Protein AF-A0A1U7Y5D1-F1 (afdb_monomer_lite)

pLDDT: mean 78.2, std 19.47, range [38.22, 96.62]

Sequence (131 aa):
MENRPLDVPASHFKALLEYWNSDPAKIKYPSALNSFQQILRQARNKQIVIFLDYDGTLSPIVDDPDRAFISNEMCSAVRNVARYFPTSIISGRRRAKVYELVGLTELDYAGSHGGVDQEIEDEGNEDLDLT

Radius of gyration: 21.07 Å; chains: 1; bounding box: 70×37×53 Å

Organism: Nicotiana sylvestris (NCBI:txid4096)

Secondary structure (DSSP, 8-state):
---------GGGHHHHHHHHHH-GGGTTS--TTTTHHHHHHHHTTS---EEEE-BTTTB---SSGGG-PPPHHHHHHHHHHHTTS-EEEEESS-HHHHHHHH--TTSEEEE--SS----------------

Foldseek 3Di:
DDDDPDDDDPVPVVVVVVVVVPDPVCVVPDDCVVCVVVVVVVCPPHADAEEFEQDVTQFDPDPDPLPRAGDPVSLVVQVVVLVPHQYEYEYCADQVSVCVRNVDPSYHYHYDDPDDDDPPDDDDPPPDDDD

Structure (mmCIF, N/CA/C/O backbone):
data_AF-A0A1U7Y5D1-F1
#
_entry.id   AF-A0A1U7Y5D1-F1
#
loop_
_atom_site.group_PDB
_atom_site.id
_atom_site.type_symbol
_atom_site.label_atom_id
_atom_site.label_alt_id
_atom_site.label_comp_id
_atom_site.label_asym_id
_atom_site.label_entity_id
_atom_site.label_seq_id
_atom_site.pdbx_PDB_ins_code
_atom_site.Cartn_x
_atom_site.Cartn_y
_atom_site.Cartn_z
_atom_site.occupancy
_atom_site.B_iso_or_equiv
_atom_site.auth_seq_id
_atom_site.auth_comp_id
_atom_site.auth_asym_id
_atom_site.auth_atom_id
_atom_site.pdbx_PDB_model_num
ATOM 1 N N . MET A 1 1 ? 19.736 18.780 -12.611 1.00 38.84 1 MET A N 1
ATOM 2 C CA . MET A 1 1 ? 20.000 17.378 -12.995 1.00 38.84 1 MET A CA 1
ATOM 3 C C . MET A 1 1 ? 20.628 16.730 -11.781 1.00 38.84 1 MET A C 1
ATOM 5 O O . MET A 1 1 ? 21.820 16.870 -11.562 1.00 38.84 1 MET A O 1
ATOM 9 N N . GLU A 1 2 ? 19.775 16.217 -10.899 1.00 45.59 2 GLU A N 1
ATOM 10 C CA . GLU A 1 2 ? 20.159 15.720 -9.577 1.00 45.59 2 GLU A CA 1
ATOM 11 C C . GLU A 1 2 ? 20.637 14.274 -9.718 1.00 45.59 2 GLU A C 1
ATOM 13 O O . GLU A 1 2 ? 19.980 13.474 -10.386 1.00 45.59 2 GLU A O 1
ATOM 18 N N . ASN A 1 3 ? 21.790 13.961 -9.128 1.00 49.56 3 ASN A N 1
ATOM 19 C CA . ASN A 1 3 ? 22.428 12.648 -9.180 1.00 49.56 3 ASN A CA 1
ATOM 20 C C . ASN A 1 3 ? 21.583 11.602 -8.436 1.00 49.56 3 ASN A C 1
ATOM 22 O O . ASN A 1 3 ? 21.844 11.279 -7.278 1.00 49.56 3 ASN A O 1
ATOM 26 N N . ARG A 1 4 ? 20.556 11.073 -9.107 1.00 55.22 4 ARG A N 1
ATOM 27 C CA . ARG A 1 4 ? 19.863 9.851 -8.703 1.00 55.22 4 ARG A CA 1
ATOM 28 C C . ARG A 1 4 ? 20.821 8.684 -8.972 1.00 55.22 4 ARG A C 1
ATOM 30 O O . ARG A 1 4 ? 21.252 8.545 -10.117 1.00 55.22 4 ARG A O 1
ATOM 37 N N . PRO A 1 5 ? 21.175 7.860 -7.975 1.00 51.47 5 PRO A N 1
ATOM 38 C CA . PRO A 1 5 ? 21.931 6.647 -8.238 1.00 51.47 5 PRO A CA 1
ATOM 39 C C . PRO A 1 5 ? 21.050 5.715 -9.078 1.00 51.47 5 PRO A C 1
ATOM 41 O O . PRO A 1 5 ? 20.084 5.135 -8.584 1.00 51.47 5 PRO A O 1
ATOM 44 N N . LEU A 1 6 ? 21.339 5.662 -10.376 1.00 55.72 6 LEU A N 1
ATOM 45 C CA . LEU A 1 6 ? 20.814 4.658 -11.292 1.00 55.72 6 LEU A CA 1
ATOM 46 C C . LEU A 1 6 ? 21.492 3.323 -10.941 1.00 55.72 6 LEU A C 1
ATOM 48 O O . LEU A 1 6 ? 22.707 3.282 -10.760 1.00 55.72 6 LEU A O 1
ATOM 52 N N . ASP A 1 7 ? 20.680 2.274 -10.814 1.00 61.25 7 ASP A N 1
ATOM 53 C CA . ASP A 1 7 ? 21.049 0.875 -10.545 1.00 61.25 7 ASP A CA 1
ATOM 54 C C . ASP A 1 7 ? 21.623 0.523 -9.162 1.00 61.25 7 ASP A C 1
ATOM 56 O O . ASP A 1 7 ? 22.780 0.129 -9.013 1.00 61.25 7 ASP A O 1
ATOM 60 N N . VAL A 1 8 ? 20.758 0.519 -8.138 1.00 54.12 8 VAL A N 1
ATOM 61 C CA . VAL A 1 8 ? 21.037 -0.189 -6.875 1.00 54.12 8 VAL A CA 1
ATOM 62 C C . VAL A 1 8 ? 20.250 -1.511 -6.837 1.00 54.12 8 VAL A C 1
ATOM 64 O O . VAL A 1 8 ? 19.018 -1.478 -6.797 1.00 54.12 8 VAL A O 1
ATOM 67 N N . PRO A 1 9 ? 20.913 -2.686 -6.824 1.00 51.44 9 PRO A N 1
ATOM 68 C CA . PRO A 1 9 ? 20.238 -3.982 -6.753 1.00 51.44 9 PRO A CA 1
ATOM 69 C C . PRO A 1 9 ? 19.400 -4.142 -5.475 1.00 51.44 9 PRO A C 1
ATOM 71 O O . PRO A 1 9 ? 19.814 -3.709 -4.397 1.00 51.44 9 PRO A O 1
ATOM 74 N N . ALA A 1 10 ? 18.272 -4.856 -5.569 1.00 53.31 10 ALA A N 1
ATOM 75 C CA . ALA A 1 10 ? 17.333 -5.101 -4.463 1.00 53.31 10 ALA A CA 1
ATOM 76 C C . ALA A 1 10 ? 17.970 -5.716 -3.192 1.00 53.31 10 ALA A C 1
ATOM 78 O O . ALA A 1 10 ? 17.434 -5.570 -2.095 1.00 53.31 10 ALA A O 1
ATOM 79 N N . SER A 1 11 ? 19.149 -6.341 -3.309 1.00 51.06 11 SER A N 1
ATOM 80 C CA . SER A 1 11 ? 19.936 -6.875 -2.187 1.00 51.06 11 SER A CA 1
ATOM 81 C C . SER A 1 11 ? 20.518 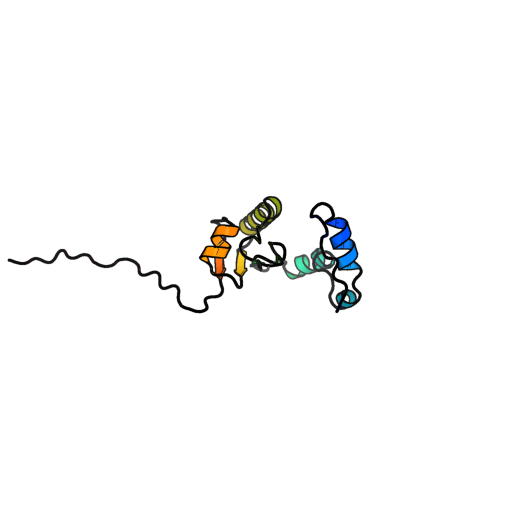-5.808 -1.245 1.00 51.06 11 SER A C 1
ATOM 83 O O . SER A 1 11 ? 21.013 -6.150 -0.174 1.00 51.06 11 SER A O 1
ATOM 85 N N . HIS A 1 12 ? 20.425 -4.521 -1.592 1.00 58.72 12 HIS A N 1
ATOM 86 C CA . HIS A 1 12 ? 20.974 -3.405 -0.815 1.00 58.72 12 HIS A CA 1
ATOM 87 C C . HIS A 1 12 ? 19.901 -2.495 -0.200 1.00 58.72 12 HIS A C 1
ATOM 89 O O . HIS A 1 12 ? 20.139 -1.305 0.003 1.00 58.72 12 HIS A O 1
ATOM 95 N N . PHE A 1 13 ? 18.735 -3.042 0.160 1.00 58.56 13 PHE A N 1
ATOM 96 C CA . PHE A 1 13 ? 17.646 -2.297 0.813 1.00 58.56 13 PHE A CA 1
ATOM 97 C C . PHE A 1 13 ? 18.122 -1.394 1.967 1.00 58.56 13 PHE A C 1
ATOM 99 O O . PHE A 1 13 ? 17.663 -0.264 2.102 1.00 58.56 13 PHE A O 1
ATOM 106 N N . LYS A 1 14 ? 19.114 -1.845 2.748 1.00 60.44 14 LYS A N 1
ATOM 107 C CA . LYS A 1 14 ? 19.728 -1.057 3.827 1.00 60.44 14 LYS A CA 1
ATOM 108 C C . LYS A 1 14 ? 20.447 0.204 3.325 1.00 60.44 14 LYS A C 1
ATOM 110 O O . LYS A 1 14 ? 20.280 1.259 3.922 1.00 60.44 14 LYS A O 1
ATOM 115 N N . ALA A 1 15 ? 21.186 0.118 2.219 1.00 62.91 15 ALA A N 1
ATOM 116 C CA . ALA A 1 15 ? 21.883 1.262 1.629 1.00 62.91 15 ALA A CA 1
ATOM 117 C C . ALA A 1 15 ? 20.901 2.255 0.991 1.00 62.91 15 ALA A C 1
ATOM 119 O O . ALA A 1 15 ? 21.077 3.464 1.115 1.00 62.91 15 ALA A O 1
ATOM 120 N N . LEU A 1 16 ? 19.826 1.750 0.374 1.00 62.34 16 LEU A N 1
ATOM 121 C CA . LEU A 1 16 ? 18.729 2.591 -0.107 1.00 62.34 16 LEU A CA 1
ATOM 122 C C . LEU A 1 16 ? 18.044 3.317 1.053 1.00 62.34 16 LEU A C 1
ATOM 124 O O . LEU A 1 16 ? 17.822 4.516 0.959 1.00 62.34 16 LEU A O 1
ATOM 128 N N . LEU A 1 17 ? 17.775 2.632 2.166 1.00 63.34 17 LEU A N 1
ATOM 129 C CA . LEU A 1 17 ? 17.241 3.241 3.387 1.00 63.34 17 LEU A CA 1
ATOM 130 C C . LEU A 1 17 ? 18.181 4.293 3.982 1.00 63.34 17 LEU A C 1
ATOM 132 O O . LEU A 1 17 ? 17.720 5.366 4.360 1.00 63.34 17 LEU A O 1
ATOM 136 N N . GLU A 1 18 ? 19.479 4.007 4.076 1.00 67.44 18 GLU A N 1
ATOM 137 C CA . GLU A 1 18 ? 20.478 4.945 4.602 1.00 67.44 18 GLU A CA 1
ATOM 138 C C . GLU A 1 18 ? 20.586 6.194 3.718 1.00 67.44 18 GLU A C 1
ATOM 140 O O . GLU A 1 18 ? 20.478 7.308 4.231 1.00 67.44 18 GLU A O 1
ATOM 145 N N . TYR A 1 19 ? 20.673 6.029 2.394 1.00 67.31 19 TYR A N 1
ATOM 146 C CA . TYR A 1 19 ? 20.642 7.137 1.436 1.00 67.31 19 TYR A CA 1
ATOM 147 C C . TYR A 1 19 ? 19.344 7.945 1.560 1.00 67.31 19 TYR A C 1
ATOM 149 O O . TYR A 1 19 ? 19.372 9.161 1.753 1.00 67.31 19 TYR A O 1
ATOM 157 N N . TRP A 1 20 ? 18.198 7.263 1.552 1.00 62.25 20 TRP A N 1
ATOM 158 C CA . TRP A 1 20 ? 16.872 7.875 1.633 1.00 62.25 20 TRP A CA 1
ATOM 159 C C . TRP A 1 20 ? 16.628 8.589 2.974 1.00 62.25 20 TRP A C 1
ATOM 161 O O . TRP A 1 20 ? 15.802 9.499 3.033 1.00 62.25 20 TRP A O 1
ATOM 171 N N . ASN A 1 21 ? 17.328 8.213 4.049 1.00 64.88 21 ASN A N 1
ATOM 172 C CA . ASN A 1 21 ? 17.275 8.881 5.356 1.00 64.88 21 ASN A CA 1
ATOM 173 C C . ASN A 1 21 ? 18.320 9.997 5.518 1.00 64.88 21 ASN A C 1
ATOM 175 O O . ASN A 1 21 ? 18.191 10.807 6.433 1.00 64.88 21 ASN A O 1
ATOM 179 N N . SER A 1 22 ? 19.335 10.048 4.653 1.00 67.81 22 SER A N 1
ATOM 180 C CA . SER A 1 22 ? 20.380 11.080 4.671 1.00 67.81 22 SER A CA 1
ATOM 181 C C . SER A 1 22 ? 19.987 12.372 3.938 1.00 67.81 22 SER A C 1
ATOM 183 O O . SER A 1 22 ? 20.676 13.381 4.070 1.00 67.81 22 SER A O 1
ATOM 185 N N . ASP A 1 23 ? 18.874 12.357 3.195 1.00 68.00 23 ASP A N 1
ATOM 186 C CA . ASP A 1 23 ? 18.370 13.504 2.436 1.00 68.00 23 ASP A CA 1
ATOM 187 C C . ASP A 1 23 ? 17.876 14.644 3.364 1.00 68.00 23 ASP A C 1
ATOM 189 O O . ASP A 1 23 ? 16.891 14.473 4.096 1.00 68.00 23 ASP A O 1
ATOM 193 N N . PRO A 1 24 ? 18.498 15.839 3.328 1.00 61.53 24 PRO A N 1
ATOM 194 C CA . PRO A 1 24 ? 18.086 16.979 4.142 1.00 61.53 24 PRO A CA 1
ATOM 195 C C . PRO A 1 24 ? 16.673 17.489 3.815 1.00 61.53 24 PRO A C 1
ATOM 197 O O . PRO A 1 24 ? 16.021 18.054 4.697 1.00 61.53 24 PRO A O 1
ATOM 200 N N . ALA A 1 25 ? 16.138 17.243 2.612 1.00 59.16 25 ALA A N 1
ATOM 201 C CA . ALA A 1 25 ? 14.753 17.579 2.263 1.00 59.16 25 ALA A CA 1
ATOM 202 C C . ALA A 1 25 ? 13.729 16.801 3.108 1.00 59.16 25 ALA A C 1
ATOM 204 O O . ALA A 1 25 ? 12.588 17.241 3.269 1.00 59.16 25 ALA A O 1
ATOM 205 N N . LYS A 1 26 ? 14.135 15.683 3.717 1.00 55.59 26 LYS A N 1
ATOM 206 C CA . LYS A 1 26 ? 13.300 14.895 4.624 1.00 55.59 26 LYS A CA 1
ATOM 207 C C . LYS A 1 26 ? 13.395 15.238 6.088 1.00 55.59 26 LYS A C 1
ATOM 209 O O . LYS A 1 26 ? 12.503 14.862 6.840 1.00 55.59 26 LYS A O 1
ATOM 214 N N . ILE A 1 27 ? 14.385 16.022 6.495 1.00 54.75 27 ILE A N 1
ATOM 215 C CA . ILE A 1 27 ? 14.337 16.670 7.810 1.00 54.75 27 ILE A CA 1
ATOM 216 C C . ILE A 1 27 ? 13.034 17.497 7.929 1.00 54.75 27 ILE A C 1
ATOM 218 O O . ILE A 1 27 ? 12.510 17.682 9.024 1.00 54.75 27 ILE A O 1
ATOM 222 N N . LYS A 1 28 ? 12.444 17.904 6.792 1.00 65.06 28 LYS A N 1
ATOM 223 C CA . LYS A 1 28 ? 11.146 18.584 6.697 1.00 65.06 28 LYS A CA 1
ATOM 224 C C . LYS A 1 28 ? 9.924 17.716 7.051 1.00 65.06 28 LYS A C 1
ATOM 226 O O . LYS A 1 28 ? 8.924 18.283 7.486 1.00 65.06 28 LYS A O 1
ATOM 231 N N . TYR A 1 29 ? 9.968 16.388 6.884 1.00 75.12 29 TYR A N 1
ATOM 232 C CA . TYR A 1 29 ? 8.826 15.499 7.151 1.00 75.12 29 TYR A CA 1
ATOM 233 C C . TYR A 1 29 ? 9.250 14.282 7.986 1.00 75.12 29 TYR A C 1
ATOM 235 O O . TYR A 1 29 ? 10.061 13.477 7.527 1.00 75.12 29 TYR A O 1
ATOM 243 N N . PRO A 1 30 ? 8.707 14.105 9.205 1.00 84.12 30 PRO A N 1
ATOM 244 C CA . PRO A 1 30 ? 9.109 13.007 10.074 1.00 84.12 30 PRO A CA 1
ATOM 245 C C . PRO A 1 30 ? 8.783 11.646 9.444 1.00 84.12 30 PRO A C 1
ATOM 247 O O . PRO A 1 30 ? 7.724 11.453 8.848 1.00 84.12 30 PRO A O 1
ATOM 250 N N . SER A 1 31 ? 9.692 10.682 9.605 1.00 88.00 31 SER A N 1
ATOM 251 C CA . SER A 1 31 ? 9.487 9.303 9.147 1.00 88.00 31 SER A CA 1
ATOM 252 C C . SER A 1 31 ? 8.290 8.661 9.853 1.00 88.00 31 SER A C 1
ATOM 254 O O . SER A 1 31 ? 8.258 8.588 11.083 1.00 88.00 31 SER A O 1
ATOM 256 N N . ALA A 1 32 ? 7.343 8.122 9.080 1.00 90.12 32 ALA A N 1
ATOM 257 C CA . ALA A 1 32 ? 6.179 7.414 9.614 1.00 90.12 32 ALA A CA 1
ATOM 258 C C . ALA A 1 32 ? 6.571 6.203 10.477 1.00 90.12 32 ALA A C 1
ATOM 260 O O . ALA A 1 32 ? 5.928 5.939 11.490 1.00 90.12 32 ALA A O 1
ATOM 261 N N . LEU A 1 33 ? 7.659 5.508 10.123 1.00 91.56 33 LEU A N 1
ATOM 262 C CA . LEU A 1 33 ? 8.169 4.378 10.900 1.00 91.56 33 LEU A CA 1
ATOM 263 C C . LEU A 1 33 ? 8.736 4.839 12.251 1.00 91.56 33 LEU A C 1
ATOM 265 O O . LEU A 1 33 ? 8.438 4.242 13.283 1.00 91.56 33 LEU A O 1
ATOM 269 N N . ASN A 1 34 ? 9.478 5.950 12.270 1.00 91.69 34 ASN A N 1
ATOM 270 C CA . ASN A 1 34 ? 9.991 6.529 13.518 1.00 91.69 34 ASN A CA 1
ATOM 271 C C . ASN A 1 34 ? 8.851 7.082 14.392 1.00 91.69 34 ASN A C 1
ATOM 273 O O . ASN A 1 34 ? 8.907 7.013 15.618 1.00 91.69 34 ASN A O 1
ATOM 277 N N . SER A 1 35 ? 7.787 7.589 13.767 1.00 91.94 35 SER A N 1
ATOM 278 C CA . SER A 1 35 ? 6.582 8.090 14.435 1.00 91.94 35 SER A CA 1
ATOM 279 C C . SER A 1 35 ? 5.509 7.017 14.664 1.00 91.94 35 SER A C 1
ATOM 281 O O . SER A 1 35 ? 4.410 7.349 15.114 1.00 91.94 35 SER A O 1
ATOM 283 N N . PHE A 1 36 ? 5.796 5.734 14.422 1.00 92.25 36 PHE A N 1
ATOM 284 C CA . PHE A 1 36 ? 4.782 4.673 14.413 1.00 92.25 36 PHE A CA 1
ATOM 285 C C . PHE A 1 36 ? 4.010 4.570 15.736 1.00 92.25 36 PHE A C 1
ATOM 287 O O . PHE A 1 36 ? 2.782 4.511 15.752 1.00 92.25 36 PHE A O 1
ATOM 294 N N . GLN A 1 37 ? 4.709 4.670 16.869 1.00 94.81 37 GLN A N 1
ATOM 295 C CA . GLN A 1 37 ? 4.079 4.669 18.195 1.00 94.81 37 GLN A CA 1
ATOM 296 C C . GLN A 1 37 ? 3.116 5.848 18.402 1.00 94.81 37 GLN A C 1
ATOM 298 O O . GLN A 1 37 ? 2.096 5.715 19.076 1.00 94.81 37 GLN A O 1
ATOM 303 N N . GLN A 1 38 ? 3.418 7.013 17.829 1.00 95.06 38 GLN A N 1
ATOM 304 C CA . GLN A 1 38 ? 2.526 8.167 17.888 1.00 95.06 38 GLN A CA 1
ATOM 305 C C . GLN A 1 38 ? 1.287 7.953 17.015 1.00 95.06 38 GLN A C 1
ATOM 307 O O . GLN A 1 38 ? 0.184 8.253 17.470 1.00 95.06 38 GLN A O 1
ATOM 312 N N . ILE A 1 39 ? 1.457 7.392 15.815 1.00 94.12 39 ILE A N 1
ATOM 313 C CA . ILE A 1 39 ? 0.348 7.036 14.919 1.00 94.12 39 ILE A CA 1
ATOM 314 C C . ILE A 1 39 ? -0.594 6.051 15.625 1.00 94.12 39 ILE A C 1
ATOM 316 O O . ILE A 1 39 ? -1.791 6.314 15.715 1.00 94.12 39 ILE A O 1
ATOM 320 N N . LEU A 1 40 ? -0.061 4.985 16.235 1.00 93.62 40 LEU A N 1
ATOM 321 C CA . LEU A 1 40 ? -0.857 4.009 16.992 1.00 93.62 40 LEU A CA 1
ATOM 322 C C . LEU A 1 40 ? -1.621 4.645 18.158 1.00 93.62 40 LEU A C 1
ATOM 324 O O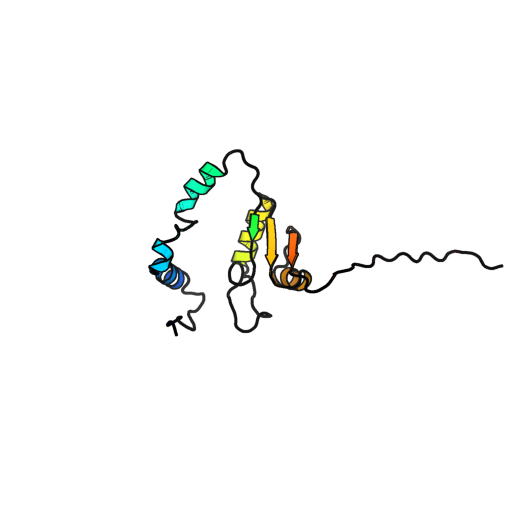 . LEU A 1 40 ? -2.801 4.358 18.360 1.00 93.62 40 LEU A O 1
ATOM 328 N N . ARG A 1 41 ? -0.981 5.549 18.913 1.00 96.31 41 ARG A N 1
ATOM 329 C CA . ARG A 1 41 ? -1.661 6.286 19.989 1.00 96.31 41 ARG A CA 1
ATOM 330 C C . ARG A 1 41 ? -2.836 7.110 19.465 1.00 96.31 41 ARG A C 1
ATOM 332 O O . ARG A 1 41 ? -3.877 7.137 20.113 1.00 96.31 41 ARG A O 1
ATOM 339 N N . GLN A 1 42 ? -2.688 7.756 18.309 1.00 94.81 42 GLN A N 1
ATOM 340 C CA . GLN A 1 42 ? -3.753 8.555 17.693 1.00 94.81 42 GLN A CA 1
ATOM 341 C C . GLN A 1 42 ? -4.855 7.712 17.036 1.00 94.81 42 GLN A C 1
ATOM 343 O O . GLN A 1 42 ? -5.986 8.190 16.910 1.00 94.81 42 GLN A O 1
ATOM 348 N N . ALA A 1 43 ? -4.528 6.492 16.612 1.00 94.19 43 ALA A N 1
ATOM 349 C CA . ALA A 1 43 ? -5.448 5.517 16.033 1.00 94.19 43 ALA A CA 1
ATOM 350 C C . ALA A 1 43 ? -6.282 4.769 17.089 1.00 94.19 43 ALA A C 1
ATOM 352 O O . ALA A 1 43 ? -7.296 4.159 16.754 1.00 94.19 43 ALA A O 1
ATOM 353 N N . ARG A 1 44 ? -5.878 4.806 18.366 1.00 94.94 44 ARG A N 1
ATOM 354 C CA . ARG A 1 44 ? -6.558 4.087 19.450 1.00 94.94 44 ARG A CA 1
ATOM 355 C C . ARG A 1 44 ? -8.049 4.442 19.505 1.00 94.94 44 ARG A C 1
ATOM 357 O O . ARG A 1 44 ? -8.411 5.616 19.519 1.00 94.94 44 ARG A O 1
ATOM 364 N N . ASN A 1 45 ? -8.893 3.411 19.584 1.00 94.50 45 ASN A N 1
ATOM 365 C CA . ASN A 1 45 ? -10.361 3.495 19.610 1.00 94.50 45 ASN A CA 1
ATOM 366 C C . ASN A 1 45 ? -11.000 4.116 18.351 1.00 94.50 45 ASN A C 1
ATOM 368 O O . ASN A 1 45 ? -12.153 4.538 18.403 1.00 94.50 45 ASN A O 1
ATOM 372 N N . LYS A 1 46 ? -10.277 4.173 17.226 1.00 95.25 46 LYS A N 1
ATOM 373 C CA . LYS A 1 46 ? -10.821 4.566 15.922 1.00 95.25 46 LYS A CA 1
ATOM 374 C C . LYS A 1 46 ? -10.910 3.357 15.004 1.00 95.25 46 LYS A C 1
ATOM 376 O O . LYS A 1 46 ? -10.126 2.418 15.124 1.00 95.25 46 LYS A O 1
ATOM 381 N N . GLN A 1 47 ? -11.844 3.409 14.063 1.00 94.75 47 GLN A N 1
ATOM 382 C CA . GLN A 1 47 ? -11.823 2.495 12.929 1.00 94.75 47 GLN A CA 1
ATOM 383 C C . GLN A 1 47 ? -10.791 2.992 11.922 1.00 94.75 47 GLN A C 1
ATOM 385 O O . GLN A 1 47 ? -10.765 4.176 11.586 1.00 94.75 47 GLN A O 1
ATOM 390 N N . ILE A 1 48 ? -9.914 2.090 11.496 1.00 95.19 48 ILE A N 1
ATOM 391 C CA . ILE A 1 48 ? -8.820 2.388 10.579 1.00 95.19 48 ILE A CA 1
ATOM 392 C C . ILE A 1 48 ? -9.123 1.716 9.250 1.00 95.19 48 ILE A C 1
ATOM 394 O O . ILE A 1 48 ? -9.455 0.534 9.217 1.00 95.19 48 ILE A O 1
ATOM 398 N N . VAL A 1 49 ? -8.986 2.488 8.179 1.00 95.25 49 VAL A N 1
ATOM 399 C CA . VAL A 1 49 ? -9.030 2.021 6.794 1.00 95.25 49 VAL A CA 1
ATOM 400 C C . VAL A 1 49 ? -7.677 2.339 6.174 1.00 95.25 49 VAL A C 1
ATOM 402 O O . VAL A 1 49 ? -7.117 3.409 6.433 1.00 95.25 49 VAL A O 1
ATOM 405 N N . ILE A 1 50 ? -7.136 1.403 5.401 1.00 95.62 50 ILE A N 1
ATOM 406 C CA . ILE A 1 50 ? -5.820 1.524 4.780 1.00 95.62 50 ILE A CA 1
ATOM 407 C C . ILE A 1 50 ? -5.990 1.696 3.272 1.00 95.62 50 ILE A C 1
ATOM 409 O O . ILE A 1 50 ? -6.565 0.846 2.600 1.00 95.62 50 ILE A O 1
ATOM 413 N N . PHE A 1 51 ? -5.442 2.782 2.738 1.00 96.06 51 PHE A N 1
ATOM 414 C CA . PHE A 1 51 ? -5.346 3.014 1.300 1.00 96.06 51 PHE A CA 1
ATOM 415 C C . PHE A 1 51 ? -3.877 2.967 0.897 1.00 96.06 51 PHE A C 1
ATOM 417 O O . PHE A 1 51 ? -3.046 3.630 1.521 1.00 96.06 51 PHE A O 1
ATOM 424 N N . LEU A 1 52 ? -3.557 2.169 -0.118 1.00 96.62 52 LEU A N 1
ATOM 425 C CA . LEU A 1 52 ? -2.192 1.955 -0.588 1.00 96.62 52 LEU A CA 1
ATOM 426 C C . LEU A 1 52 ? -2.076 2.390 -2.042 1.00 96.62 52 LEU A C 1
ATOM 428 O O . LEU A 1 52 ? -2.862 1.954 -2.876 1.00 96.62 52 LEU A O 1
ATOM 432 N N . ASP A 1 53 ? -1.080 3.212 -2.341 1.00 95.69 53 ASP A N 1
ATOM 433 C CA . ASP A 1 53 ? -0.675 3.455 -3.722 1.00 95.69 53 ASP A CA 1
ATOM 434 C C . ASP A 1 53 ? 0.087 2.243 -4.288 1.00 95.69 53 ASP A C 1
ATOM 436 O O . ASP A 1 53 ? 0.604 1.421 -3.528 1.00 95.69 53 ASP A O 1
ATOM 440 N N . TYR A 1 54 ? 0.149 2.108 -5.613 1.00 95.06 54 TYR A N 1
ATOM 441 C CA . TYR A 1 54 ? 0.852 1.003 -6.264 1.00 95.06 54 TYR A CA 1
ATOM 442 C C . TYR A 1 54 ? 2.276 1.383 -6.689 1.00 95.06 54 TYR A C 1
ATOM 444 O O . TYR A 1 54 ? 3.246 0.905 -6.095 1.00 95.06 54 TYR A O 1
ATOM 452 N N . ASP A 1 55 ? 2.407 2.240 -7.702 1.00 92.94 55 ASP A N 1
ATOM 453 C CA . ASP A 1 55 ? 3.670 2.510 -8.389 1.00 92.94 55 ASP A CA 1
ATOM 454 C C . ASP A 1 55 ? 4.615 3.365 -7.543 1.00 92.94 55 ASP A C 1
ATOM 456 O O . ASP A 1 55 ? 4.336 4.518 -7.233 1.00 92.94 55 ASP A O 1
ATOM 460 N N . GLY A 1 56 ? 5.770 2.811 -7.183 1.00 90.94 56 GLY A N 1
ATOM 461 C CA . GLY A 1 56 ? 6.719 3.467 -6.281 1.00 90.94 56 GLY A CA 1
ATOM 462 C C . GLY A 1 56 ? 6.368 3.351 -4.798 1.00 90.94 56 GLY A C 1
ATOM 463 O O . GLY A 1 56 ? 7.123 3.859 -3.966 1.00 90.94 56 GLY A O 1
ATOM 464 N N . THR A 1 57 ? 5.278 2.652 -4.467 1.00 94.44 57 THR A N 1
ATOM 465 C CA . THR A 1 57 ? 4.856 2.360 -3.092 1.00 94.44 57 THR A CA 1
ATOM 466 C C . THR A 1 57 ? 4.908 0.856 -2.810 1.00 94.44 57 THR A C 1
ATOM 468 O O . THR A 1 57 ? 5.715 0.409 -1.995 1.00 94.44 57 THR A O 1
ATOM 471 N N . LEU A 1 58 ? 4.071 0.062 -3.485 1.00 95.69 58 LEU A N 1
ATOM 472 C CA . LEU A 1 58 ? 4.049 -1.402 -3.360 1.00 95.69 58 LEU A CA 1
ATOM 473 C C . LEU A 1 58 ? 4.945 -2.091 -4.394 1.00 95.69 58 LEU A C 1
ATOM 475 O O . LEU A 1 58 ? 5.433 -3.194 -4.145 1.00 95.69 58 LEU A O 1
ATOM 479 N N . SER A 1 59 ? 5.173 -1.442 -5.534 1.00 94.00 59 SER A N 1
ATOM 480 C CA . SER A 1 59 ? 6.111 -1.871 -6.570 1.00 94.00 59 SER A CA 1
ATOM 481 C C . SER A 1 59 ? 7.214 -0.821 -6.768 1.00 94.00 59 SER A C 1
ATOM 483 O O . SER A 1 59 ? 7.018 0.356 -6.449 1.00 94.00 59 SER A O 1
ATOM 485 N N . PRO A 1 60 ? 8.403 -1.202 -7.264 1.00 89.88 60 PRO A N 1
ATOM 486 C CA . PRO A 1 60 ? 9.434 -0.232 -7.616 1.00 89.88 60 PRO A CA 1
ATOM 487 C C . PRO A 1 60 ? 8.992 0.650 -8.792 1.00 89.88 60 PRO A C 1
ATOM 489 O O . PRO A 1 60 ? 8.273 0.202 -9.684 1.00 89.88 60 PRO A O 1
ATOM 492 N N . ILE A 1 61 ? 9.489 1.890 -8.836 1.00 88.25 61 ILE A N 1
ATOM 493 C CA . ILE A 1 61 ? 9.385 2.727 -10.039 1.00 88.25 61 ILE A CA 1
ATOM 494 C C . ILE A 1 61 ? 10.318 2.135 -11.100 1.00 88.25 61 ILE A C 1
ATOM 496 O O . ILE A 1 61 ? 11.521 2.020 -10.867 1.00 88.25 61 ILE A O 1
ATOM 500 N N . VAL A 1 62 ? 9.761 1.773 -12.252 1.00 89.38 62 VAL A N 1
ATOM 501 C CA . VAL A 1 62 ? 10.466 1.138 -13.375 1.00 89.38 62 VAL A CA 1
ATOM 502 C C . VAL A 1 62 ? 10.165 1.872 -14.680 1.00 89.38 62 VAL A C 1
ATOM 504 O O . VAL A 1 62 ? 9.121 2.512 -14.801 1.00 89.38 62 VAL A O 1
ATOM 507 N N . ASP A 1 63 ? 11.065 1.761 -15.658 1.00 91.31 63 ASP A N 1
ATOM 508 C CA . ASP A 1 63 ? 10.903 2.408 -16.969 1.00 91.31 63 ASP A CA 1
ATOM 509 C C . ASP A 1 63 ? 9.766 1.798 -17.796 1.00 91.31 63 ASP A C 1
ATOM 511 O O . ASP A 1 63 ? 9.085 2.506 -18.532 1.00 91.31 63 ASP A O 1
ATOM 515 N N . ASP A 1 64 ? 9.564 0.484 -17.666 1.00 89.88 64 ASP A N 1
ATOM 516 C CA . ASP A 1 64 ? 8.454 -0.243 -18.276 1.00 89.88 64 ASP A CA 1
ATOM 517 C C . ASP A 1 64 ? 7.371 -0.503 -17.219 1.00 89.88 64 ASP A C 1
ATOM 519 O O . ASP A 1 64 ? 7.545 -1.394 -16.375 1.00 89.88 64 ASP A O 1
ATOM 523 N N . PRO A 1 65 ? 6.242 0.230 -17.249 1.00 86.00 65 PRO A N 1
ATOM 524 C CA . PRO A 1 65 ? 5.171 0.060 -16.282 1.00 86.00 65 PRO A CA 1
ATOM 525 C C . PRO A 1 65 ? 4.631 -1.371 -16.237 1.00 86.00 65 PRO A C 1
ATOM 527 O O . PRO A 1 65 ? 4.218 -1.821 -15.169 1.00 86.00 65 PRO A O 1
ATOM 530 N N . ASP A 1 66 ? 4.636 -2.129 -17.332 1.00 88.12 66 ASP A N 1
ATOM 531 C CA . ASP A 1 66 ? 4.115 -3.501 -17.326 1.00 88.12 66 ASP A CA 1
ATOM 532 C C . ASP A 1 66 ? 4.993 -4.477 -16.532 1.00 88.12 66 ASP A C 1
ATOM 534 O O . ASP A 1 66 ? 4.564 -5.591 -16.231 1.00 88.12 66 ASP A O 1
ATOM 538 N N . ARG A 1 67 ? 6.187 -4.036 -16.118 1.00 89.06 67 ARG A N 1
ATOM 539 C CA . ARG A 1 67 ? 7.145 -4.803 -15.315 1.00 89.06 67 ARG A CA 1
ATOM 540 C C . ARG A 1 67 ? 7.258 -4.329 -13.866 1.00 89.06 67 ARG A C 1
ATOM 542 O O . ARG A 1 67 ? 8.162 -4.766 -13.151 1.00 89.06 67 ARG A O 1
ATOM 549 N N . ALA A 1 68 ? 6.356 -3.458 -13.417 1.00 91.88 68 ALA A N 1
ATOM 550 C CA . ALA A 1 68 ? 6.315 -2.952 -12.047 1.00 91.88 68 ALA A CA 1
ATOM 551 C C . ALA A 1 68 ? 5.730 -3.996 -11.081 1.00 91.88 68 ALA A C 1
ATOM 553 O O . ALA A 1 68 ? 4.683 -3.772 -10.488 1.00 91.88 68 ALA A O 1
ATOM 554 N N . PHE A 1 69 ? 6.364 -5.161 -10.954 1.00 92.69 69 PHE A N 1
ATOM 555 C CA . PHE A 1 69 ? 5.835 -6.266 -10.155 1.00 92.69 69 PHE A CA 1
ATOM 556 C C . PHE A 1 69 ? 5.963 -6.010 -8.647 1.00 92.69 69 PHE A C 1
ATOM 558 O O . PHE A 1 69 ? 6.992 -5.536 -8.161 1.00 92.69 69 PHE A O 1
ATOM 565 N N . ILE A 1 70 ? 4.926 -6.391 -7.898 1.00 94.38 70 ILE A N 1
ATOM 566 C CA . ILE A 1 70 ? 4.982 -6.495 -6.436 1.00 94.38 70 ILE A CA 1
ATOM 567 C C . ILE A 1 70 ? 5.759 -7.759 -6.047 1.00 94.38 70 ILE A C 1
ATOM 569 O O . ILE A 1 70 ? 5.595 -8.814 -6.659 1.00 94.38 70 ILE A O 1
ATOM 573 N N . SER A 1 71 ? 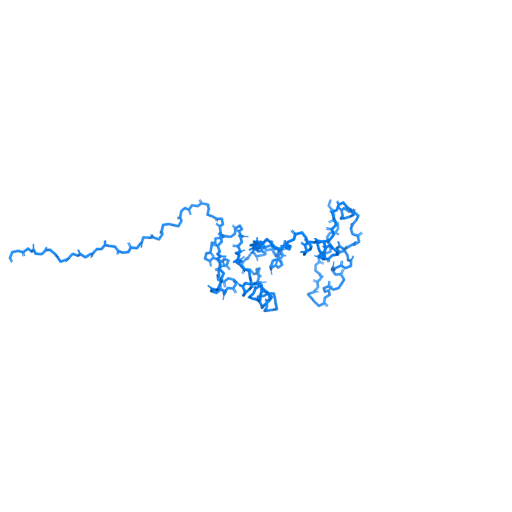6.617 -7.673 -5.028 1.00 94.12 71 SER A N 1
ATOM 574 C CA . SER A 1 71 ? 7.343 -8.851 -4.539 1.00 94.12 71 SER A CA 1
ATOM 575 C C . SER A 1 71 ? 6.428 -9.781 -3.735 1.00 94.12 71 SER A C 1
ATOM 577 O O . SER A 1 71 ? 5.420 -9.350 -3.167 1.00 94.12 71 SER A O 1
ATOM 579 N N . ASN A 1 72 ? 6.801 -11.058 -3.622 1.00 93.38 72 ASN A N 1
ATOM 580 C CA . ASN A 1 72 ? 6.049 -12.031 -2.822 1.00 93.38 72 ASN A CA 1
ATOM 581 C C . ASN A 1 72 ? 5.977 -11.629 -1.340 1.00 93.38 72 ASN A C 1
ATOM 583 O O . ASN A 1 72 ? 4.951 -11.826 -0.683 1.00 93.38 72 ASN A O 1
ATOM 587 N N . GLU A 1 73 ? 7.051 -11.041 -0.811 1.00 95.44 73 GLU A N 1
ATOM 588 C CA . GLU A 1 73 ? 7.119 -10.542 0.561 1.00 95.44 73 GLU A CA 1
ATOM 589 C C . GLU A 1 73 ? 6.162 -9.366 0.767 1.00 95.44 73 GLU A C 1
ATOM 591 O O . GLU A 1 73 ? 5.401 -9.362 1.735 1.00 95.44 73 GLU A O 1
ATOM 596 N N . MET A 1 74 ? 6.147 -8.400 -0.159 1.00 95.75 74 MET A N 1
ATOM 597 C CA . MET A 1 74 ? 5.245 -7.250 -0.081 1.00 95.75 74 MET A CA 1
ATOM 598 C C . MET A 1 74 ? 3.783 -7.679 -0.243 1.00 95.75 74 MET A C 1
ATOM 600 O O . MET A 1 74 ? 2.935 -7.275 0.548 1.00 95.75 74 MET A O 1
ATOM 604 N N . CYS A 1 75 ? 3.492 -8.571 -1.192 1.00 95.25 75 CYS A N 1
ATOM 605 C CA . CYS A 1 75 ? 2.164 -9.157 -1.368 1.00 95.25 75 CYS A CA 1
ATOM 606 C C . CYS A 1 75 ? 1.683 -9.855 -0.079 1.00 95.25 75 CYS A C 1
ATOM 608 O O . CYS A 1 75 ? 0.561 -9.640 0.383 1.00 95.25 75 CYS A O 1
ATOM 610 N N . SER A 1 76 ? 2.565 -10.611 0.582 1.00 95.31 76 SER A N 1
ATOM 611 C CA . SER A 1 76 ? 2.268 -11.239 1.876 1.00 95.31 76 SER A CA 1
ATOM 612 C C . SER A 1 76 ? 2.034 -10.216 2.993 1.00 95.31 76 SER A C 1
ATOM 614 O O . SER A 1 76 ? 1.150 -10.412 3.829 1.00 95.31 76 SER A O 1
ATOM 616 N N . ALA A 1 77 ? 2.787 -9.114 3.013 1.00 96.38 77 ALA A N 1
ATOM 617 C CA . ALA A 1 77 ? 2.600 -8.035 3.980 1.00 96.38 77 ALA A CA 1
ATOM 618 C C . ALA A 1 77 ? 1.243 -7.338 3.800 1.00 96.38 77 ALA A C 1
ATOM 620 O O . ALA A 1 77 ? 0.514 -7.171 4.778 1.00 96.38 77 ALA A O 1
ATOM 621 N N . VAL A 1 78 ? 0.866 -7.005 2.562 1.00 96.25 78 VAL A N 1
ATOM 622 C CA . VAL A 1 78 ? -0.434 -6.393 2.247 1.00 96.25 78 VAL A CA 1
ATOM 623 C C . VAL A 1 78 ? -1.580 -7.326 2.634 1.00 96.25 78 VAL A C 1
ATOM 625 O O . VAL A 1 78 ? -2.492 -6.906 3.344 1.00 96.25 78 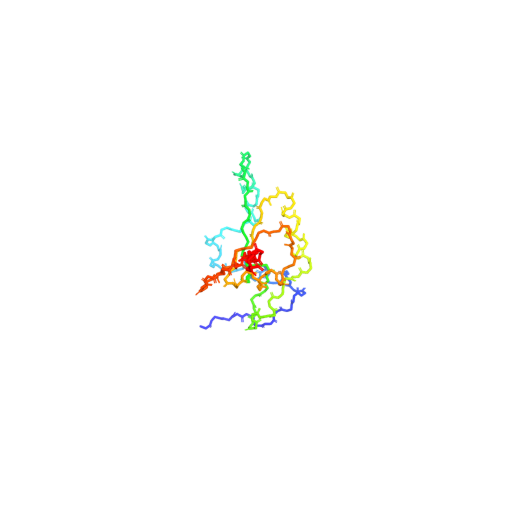VAL A O 1
ATOM 628 N N . ARG A 1 79 ? -1.494 -8.613 2.272 1.00 95.69 79 ARG A N 1
ATOM 629 C CA . ARG A 1 79 ? -2.462 -9.635 2.699 1.00 95.69 79 ARG A CA 1
ATOM 630 C C . ARG A 1 79 ? -2.613 -9.684 4.218 1.00 95.69 79 ARG A C 1
ATOM 632 O O . ARG A 1 79 ? -3.723 -9.796 4.730 1.00 95.69 79 ARG A O 1
ATOM 639 N N . ASN A 1 80 ? -1.510 -9.602 4.960 1.00 95.62 80 ASN A N 1
ATOM 640 C CA . ASN A 1 80 ? -1.567 -9.602 6.419 1.00 95.62 80 ASN A CA 1
ATOM 641 C C . ASN A 1 80 ? -2.263 -8.355 6.973 1.00 95.62 80 ASN A C 1
ATOM 643 O O . ASN A 1 80 ? -3.017 -8.486 7.930 1.00 95.62 80 ASN A O 1
ATOM 647 N N . VAL A 1 81 ? -2.061 -7.175 6.379 1.00 94.75 81 VAL A N 1
ATOM 648 C CA . VAL A 1 81 ? -2.773 -5.945 6.772 1.00 94.75 81 VAL A CA 1
ATOM 649 C C . VAL A 1 81 ? -4.273 -6.067 6.490 1.00 94.75 81 VAL A C 1
ATOM 651 O O . VAL A 1 81 ? -5.082 -5.779 7.374 1.00 94.75 81 VAL A O 1
ATOM 654 N N . ALA A 1 82 ? -4.637 -6.581 5.313 1.00 94.88 82 ALA A N 1
ATOM 655 C CA . ALA A 1 82 ? -6.023 -6.751 4.873 1.00 94.88 82 ALA A CA 1
ATOM 656 C C . ALA A 1 82 ? -6.861 -7.658 5.787 1.00 94.88 82 ALA A C 1
ATOM 658 O O . ALA A 1 82 ? -8.067 -7.479 5.913 1.00 94.88 82 ALA A O 1
ATOM 659 N N . ARG A 1 83 ? -6.222 -8.604 6.488 1.00 93.94 83 ARG A N 1
ATOM 660 C CA . ARG A 1 83 ? -6.893 -9.463 7.482 1.00 93.94 83 ARG A CA 1
ATOM 661 C C . ARG A 1 83 ? -7.406 -8.707 8.706 1.00 93.94 83 ARG A C 1
ATOM 663 O O . ARG A 1 83 ? -8.298 -9.211 9.383 1.00 93.94 83 ARG A O 1
ATOM 670 N N . TYR A 1 84 ? -6.822 -7.554 9.027 1.00 92.69 84 TYR A N 1
ATOM 671 C CA . TYR A 1 84 ? -7.147 -6.798 10.241 1.00 92.69 84 TYR A CA 1
ATOM 672 C C . TYR A 1 84 ? -7.856 -5.478 9.955 1.00 92.69 84 TYR A C 1
ATOM 674 O O . TYR A 1 84 ? -8.600 -4.995 10.809 1.00 92.69 84 TYR A O 1
ATOM 682 N N . PHE A 1 85 ? -7.625 -4.890 8.781 1.00 93.62 85 PHE A N 1
ATOM 683 C CA . PHE A 1 85 ? -8.168 -3.590 8.409 1.00 93.62 85 PHE A CA 1
ATOM 684 C C . PHE A 1 85 ? -8.767 -3.645 7.004 1.00 93.62 85 PHE A C 1
ATOM 686 O O . PHE A 1 85 ? -8.120 -4.196 6.109 1.00 93.62 85 PHE A O 1
ATOM 693 N N . PRO A 1 86 ? -9.935 -3.012 6.770 1.00 94.56 86 PRO A N 1
ATOM 694 C CA . PRO A 1 86 ? -10.389 -2.719 5.417 1.00 94.56 86 PRO A CA 1
ATOM 695 C C . PRO A 1 86 ? -9.260 -2.026 4.652 1.00 94.56 86 PRO A C 1
ATOM 697 O O . PRO A 1 86 ? -8.730 -1.005 5.106 1.00 94.56 86 PRO A O 1
ATOM 700 N N . THR A 1 87 ? -8.837 -2.638 3.550 1.00 95.75 87 THR A N 1
ATOM 701 C CA . THR A 1 87 ? -7.641 -2.241 2.809 1.00 95.75 87 THR A CA 1
ATOM 702 C C . THR A 1 87 ? -7.963 -2.174 1.325 1.00 95.75 87 THR A C 1
ATOM 704 O O . THR A 1 87 ? -8.515 -3.125 0.774 1.00 95.75 87 THR A O 1
ATOM 707 N N . SER A 1 88 ? -7.578 -1.079 0.675 1.00 96.00 88 SER A N 1
ATOM 708 C CA . SER A 1 88 ? -7.761 -0.903 -0.765 1.00 96.00 88 SER A CA 1
ATOM 709 C C . SER A 1 88 ? -6.480 -0.417 -1.435 1.00 96.00 88 SER A C 1
ATOM 711 O O . SER A 1 88 ? -5.748 0.406 -0.877 1.00 96.00 88 SER A O 1
ATOM 713 N N . ILE A 1 89 ? -6.227 -0.892 -2.654 1.00 95.69 89 ILE A N 1
ATOM 714 C CA . ILE A 1 89 ? -5.159 -0.366 -3.511 1.00 95.69 89 ILE A CA 1
ATOM 715 C C . ILE A 1 89 ? -5.754 0.697 -4.433 1.00 95.69 89 ILE A C 1
ATOM 717 O O . ILE A 1 89 ? -6.686 0.419 -5.185 1.00 95.69 89 ILE A O 1
ATOM 721 N N . ILE A 1 90 ? -5.209 1.910 -4.379 1.00 94.75 90 ILE A N 1
ATOM 722 C CA . ILE A 1 90 ? -5.570 3.035 -5.242 1.00 94.75 90 ILE A CA 1
ATOM 723 C C . ILE A 1 90 ? -4.413 3.277 -6.201 1.00 94.75 90 ILE A C 1
ATOM 725 O O . ILE A 1 90 ? -3.317 3.606 -5.773 1.00 94.75 90 ILE A O 1
ATOM 729 N N . SER A 1 91 ? -4.642 3.118 -7.500 1.00 92.94 91 SER A N 1
ATOM 730 C CA . SER A 1 91 ? -3.590 3.217 -8.510 1.00 92.94 91 SER A CA 1
ATOM 731 C C . SER A 1 91 ? -3.990 4.132 -9.661 1.00 92.94 91 SER A C 1
ATOM 733 O O . SER A 1 91 ? -5.148 4.185 -10.073 1.00 92.94 91 SER A O 1
ATOM 735 N N . GLY A 1 92 ? -2.996 4.800 -10.250 1.00 91.38 92 GLY A N 1
ATOM 736 C CA . GLY A 1 92 ? -3.143 5.467 -11.545 1.00 91.38 92 GLY A CA 1
ATOM 737 C C . GLY A 1 92 ? -3.391 4.499 -12.714 1.00 91.38 92 GLY A C 1
ATOM 738 O O . GLY A 1 92 ? -3.786 4.922 -13.798 1.00 91.38 92 GLY A O 1
ATOM 739 N N . ARG A 1 93 ? -3.177 3.194 -12.516 1.00 90.12 93 ARG A N 1
ATOM 740 C CA . ARG A 1 93 ? -3.426 2.153 -13.519 1.00 90.12 93 ARG A CA 1
ATOM 741 C C . ARG A 1 93 ? -4.914 1.839 -13.643 1.00 90.12 93 ARG A C 1
ATOM 743 O O . ARG A 1 93 ? -5.705 2.107 -12.743 1.00 90.12 93 ARG A O 1
ATOM 750 N N . ARG A 1 94 ? -5.284 1.180 -14.746 1.00 91.00 94 ARG A N 1
ATOM 751 C CA . ARG A 1 94 ? -6.602 0.539 -14.880 1.00 91.00 94 ARG A CA 1
ATOM 752 C C . ARG A 1 94 ? -6.780 -0.514 -13.787 1.00 91.00 94 ARG A C 1
ATOM 754 O O . ARG A 1 94 ? -5.830 -1.243 -13.489 1.00 91.00 94 ARG A O 1
ATOM 761 N N . ARG A 1 95 ? -8.004 -0.647 -13.263 1.00 91.19 95 ARG A N 1
ATOM 762 C CA . ARG A 1 95 ? -8.341 -1.594 -12.185 1.00 91.19 95 ARG A CA 1
ATOM 763 C C . ARG A 1 95 ? -7.898 -3.020 -12.516 1.00 91.19 95 ARG A C 1
ATOM 765 O O . ARG A 1 95 ? -7.170 -3.627 -11.739 1.00 91.19 95 ARG A O 1
ATOM 772 N N . ALA A 1 96 ? -8.254 -3.509 -13.705 1.00 90.56 96 ALA A N 1
ATOM 773 C CA . ALA A 1 96 ? -7.879 -4.847 -14.162 1.00 90.56 96 ALA A CA 1
ATOM 774 C C . ALA A 1 96 ? -6.355 -5.068 -14.178 1.00 90.56 96 ALA A C 1
ATOM 776 O O . ALA A 1 96 ? -5.885 -6.133 -13.791 1.00 90.56 96 ALA A O 1
ATOM 777 N N . LYS A 1 97 ? -5.572 -4.045 -14.556 1.00 91.38 97 LYS A N 1
ATOM 778 C CA . LYS A 1 97 ? -4.111 -4.158 -14.634 1.00 91.38 97 LYS A CA 1
ATOM 779 C C . LYS A 1 97 ? -3.464 -4.240 -13.256 1.00 91.38 97 LYS A C 1
ATOM 781 O O . LYS A 1 97 ? -2.578 -5.059 -13.044 1.00 91.38 97 LYS A O 1
ATOM 786 N N . VAL A 1 98 ? -3.879 -3.392 -12.315 1.00 91.56 98 VAL A N 1
ATOM 787 C CA . VAL A 1 98 ? -3.340 -3.465 -10.948 1.00 91.56 98 VAL A CA 1
ATOM 788 C C . VAL A 1 98 ? -3.802 -4.741 -10.239 1.00 91.56 98 VAL A C 1
ATOM 790 O O . VAL A 1 98 ? -3.031 -5.328 -9.486 1.00 91.56 98 VAL A O 1
ATOM 793 N N . TYR A 1 99 ? -5.012 -5.224 -10.538 1.00 92.44 99 TYR A N 1
ATOM 794 C CA . TYR A 1 99 ? -5.488 -6.514 -10.051 1.00 92.44 99 TYR A CA 1
ATOM 795 C C . TYR A 1 99 ? -4.622 -7.672 -10.565 1.00 92.44 99 TYR A C 1
ATOM 797 O O . TYR A 1 99 ? -4.158 -8.472 -9.761 1.00 92.44 99 TYR A O 1
ATOM 805 N N . GLU A 1 100 ? -4.330 -7.724 -11.870 1.00 92.25 100 GLU A N 1
ATOM 806 C CA . GLU A 1 100 ? -3.448 -8.734 -12.479 1.00 92.25 100 GLU A CA 1
ATOM 807 C C . GLU A 1 100 ? -2.059 -8.760 -11.823 1.00 92.25 100 GLU A C 1
ATOM 809 O O . GLU A 1 100 ? -1.520 -9.827 -11.538 1.00 92.25 100 GLU A O 1
ATOM 814 N N . LEU A 1 101 ? -1.489 -7.584 -11.545 1.00 88.50 101 LEU A N 1
ATOM 815 C CA . LEU A 1 101 ? -0.153 -7.477 -10.964 1.00 88.50 101 LEU A CA 1
ATOM 816 C C . LEU A 1 101 ? -0.097 -7.819 -9.465 1.00 88.50 101 LEU A C 1
ATOM 818 O O . LEU A 1 101 ? 0.987 -8.110 -8.963 1.00 88.50 101 LEU A O 1
ATOM 822 N N . VAL A 1 102 ? -1.218 -7.745 -8.737 1.00 91.62 102 VAL A N 1
ATOM 823 C CA . VAL A 1 102 ? -1.268 -7.982 -7.280 1.00 91.62 102 VAL A CA 1
ATOM 824 C C . VAL A 1 102 ? -1.858 -9.349 -6.933 1.00 91.62 102 VAL A C 1
ATOM 826 O O . VAL A 1 102 ? -1.303 -10.051 -6.089 1.00 91.62 102 VAL A O 1
ATOM 829 N N . GLY A 1 103 ? -2.979 -9.720 -7.555 1.00 87.69 103 GLY A N 1
ATOM 830 C CA . GLY A 1 103 ? -3.612 -11.033 -7.413 1.00 87.69 103 GLY A CA 1
ATOM 831 C C . GLY A 1 103 ? -4.184 -11.347 -6.025 1.00 87.69 103 GLY A C 1
ATOM 832 O O . GLY A 1 103 ? -4.233 -12.517 -5.646 1.00 87.69 103 GLY A O 1
ATOM 833 N N . LEU A 1 104 ? -4.585 -10.335 -5.245 1.00 89.50 104 LEU A N 1
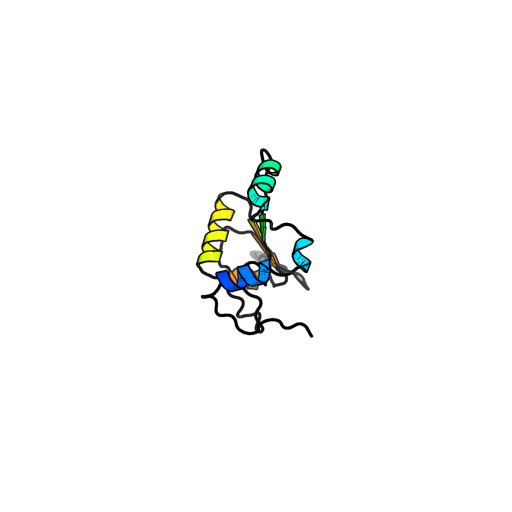ATOM 834 C CA . LEU A 1 104 ? -5.191 -10.513 -3.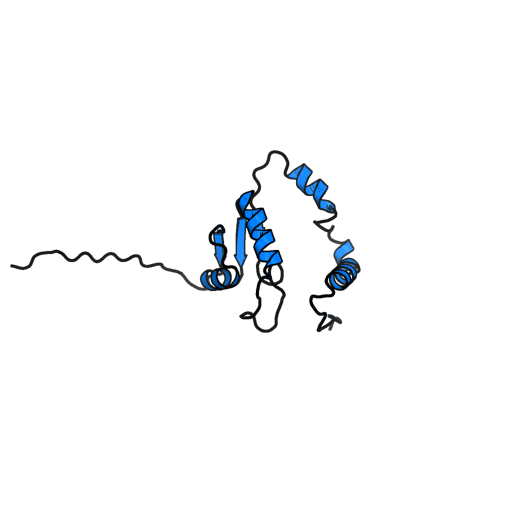921 1.00 89.50 104 LEU A CA 1
ATOM 835 C C . LEU A 1 104 ? -6.705 -10.310 -4.004 1.00 89.50 104 LEU A C 1
ATOM 837 O O . LEU A 1 104 ? -7.186 -9.188 -4.107 1.00 89.50 104 LEU A O 1
ATOM 841 N N . THR A 1 105 ? -7.466 -11.399 -3.939 1.00 87.19 105 THR A N 1
ATOM 842 C CA . THR A 1 105 ? -8.938 -11.375 -4.020 1.00 87.19 105 THR A CA 1
ATOM 843 C C . THR A 1 105 ? -9.606 -10.713 -2.814 1.00 87.19 105 THR A C 1
ATOM 845 O O . THR A 1 105 ? -10.760 -10.316 -2.888 1.00 87.19 105 THR A O 1
ATOM 848 N N . GLU A 1 106 ? -8.896 -10.617 -1.691 1.00 84.50 106 GLU A N 1
ATOM 849 C CA . GLU A 1 106 ? -9.364 -10.025 -0.436 1.00 84.50 106 GLU A CA 1
ATOM 850 C C . GLU A 1 106 ? -9.291 -8.486 -0.388 1.00 84.50 106 GLU A C 1
ATOM 852 O O . GLU A 1 106 ? -9.585 -7.903 0.656 1.00 84.50 106 GLU A O 1
ATOM 857 N N . LEU A 1 107 ? -8.861 -7.831 -1.472 1.00 89.44 107 LEU A N 1
ATOM 858 C CA . LEU A 1 107 ? -8.685 -6.380 -1.542 1.00 89.44 107 LEU A CA 1
ATOM 859 C C . LEU A 1 107 ? -9.671 -5.720 -2.501 1.00 89.44 107 LEU A C 1
ATOM 861 O O . LEU A 1 107 ? -9.961 -6.242 -3.577 1.00 89.44 107 LEU A O 1
ATOM 865 N N . ASP A 1 108 ? -10.059 -4.494 -2.161 1.00 88.69 108 ASP A N 1
ATOM 866 C CA . ASP A 1 108 ? -10.687 -3.585 -3.112 1.00 88.69 108 ASP A CA 1
ATOM 867 C C . ASP A 1 108 ? -9.623 -2.853 -3.940 1.00 88.69 108 ASP A C 1
ATOM 869 O O . ASP A 1 108 ? -8.563 -2.459 -3.440 1.00 88.69 108 ASP A O 1
ATOM 873 N N . TYR A 1 109 ? -9.927 -2.619 -5.216 1.00 91.00 109 TYR A N 1
ATOM 874 C CA . TYR A 1 109 ? -9.033 -1.944 -6.152 1.00 91.00 109 TYR A CA 1
ATOM 875 C C . TYR A 1 109 ? -9.732 -0.747 -6.782 1.00 91.00 109 TYR A C 1
ATOM 877 O O . TYR A 1 109 ? -10.748 -0.899 -7.460 1.00 91.00 109 TYR A O 1
ATOM 885 N N . ALA A 1 110 ? -9.139 0.431 -6.621 1.00 88.25 110 ALA A N 1
ATOM 886 C CA . ALA A 1 110 ? -9.511 1.631 -7.349 1.00 88.25 110 ALA A CA 1
ATOM 887 C C . ALA A 1 110 ? -8.427 1.933 -8.387 1.00 88.25 110 ALA A C 1
ATOM 889 O O . ALA A 1 110 ? -7.259 2.125 -8.051 1.00 88.25 110 ALA A O 1
ATOM 890 N N . GLY A 1 111 ? -8.817 1.960 -9.658 1.00 84.56 111 GLY A N 1
ATOM 891 C CA . GLY A 1 111 ? -7.957 2.371 -10.761 1.00 84.56 111 GLY A CA 1
ATOM 892 C C . GLY A 1 111 ? -8.409 3.706 -11.340 1.00 84.56 111 GLY A C 1
ATOM 893 O O . GLY A 1 111 ? -9.588 4.056 -11.275 1.00 84.56 111 GLY A O 1
ATOM 894 N N . SER A 1 112 ? -7.489 4.444 -11.948 1.00 70.12 112 SER A N 1
ATOM 895 C CA . SER A 1 112 ? -7.832 5.628 -12.733 1.00 70.12 112 SER A CA 1
ATOM 896 C C . SER A 1 112 ? -8.449 5.197 -14.070 1.00 70.12 112 SER A C 1
ATOM 898 O O . SER A 1 112 ? -7.760 4.697 -14.966 1.00 70.12 112 SER A O 1
ATOM 900 N N . HIS A 1 113 ? -9.759 5.414 -14.210 1.00 57.59 113 HIS A N 1
ATOM 901 C CA . HIS A 1 113 ? -10.438 5.420 -15.502 1.00 57.59 113 HIS A CA 1
ATOM 902 C C . HIS A 1 113 ? -10.267 6.773 -16.183 1.00 57.59 113 HIS A C 1
ATOM 904 O O . HIS A 1 113 ? -10.833 7.773 -15.755 1.00 57.59 113 HIS A O 1
ATOM 910 N N . GLY A 1 114 ? -9.588 6.777 -17.328 1.00 46.19 114 GLY A N 1
ATOM 911 C CA . GLY A 1 114 ? -9.807 7.791 -18.363 1.00 46.19 114 GLY A CA 1
ATOM 912 C C . GLY A 1 114 ? -11.100 7.573 -19.173 1.00 46.19 114 GLY A C 1
ATOM 913 O O . GLY A 1 114 ? -11.281 8.232 -20.189 1.00 46.19 114 GLY A O 1
ATOM 914 N N . GLY A 1 115 ? -11.979 6.642 -18.777 1.00 38.34 115 GLY A N 1
ATOM 915 C CA . GLY A 1 115 ? -13.254 6.346 -19.442 1.00 38.34 115 GLY A CA 1
ATOM 916 C C . GLY A 1 115 ? -13.915 5.088 -18.870 1.00 38.34 115 GLY A C 1
ATOM 917 O O . GLY A 1 115 ? -13.216 4.117 -18.605 1.00 38.34 115 GLY A O 1
ATOM 918 N N . VAL A 1 116 ? -15.228 5.172 -18.646 1.00 42.12 116 VAL A N 1
ATOM 919 C CA . VAL A 1 116 ? -16.171 4.191 -18.069 1.00 42.12 116 VAL A CA 1
ATOM 920 C C . VAL A 1 116 ? -15.842 2.702 -18.289 1.00 42.12 116 VAL A C 1
ATOM 922 O O . VAL A 1 116 ? -15.810 2.238 -19.423 1.00 42.12 116 VAL A O 1
ATOM 925 N N . ASP A 1 117 ? -15.717 1.941 -17.198 1.00 44.81 117 ASP A N 1
ATOM 926 C CA . ASP A 1 117 ? -16.030 0.506 -17.197 1.00 44.81 117 ASP A CA 1
ATOM 927 C C . ASP A 1 117 ? -17.549 0.388 -17.006 1.00 44.81 117 ASP A C 1
ATOM 929 O O . ASP A 1 117 ? -18.055 0.501 -15.890 1.00 44.81 117 ASP A O 1
ATOM 933 N N . GLN A 1 118 ? -18.299 0.241 -18.101 1.00 41.19 118 GLN A N 1
ATOM 934 C CA . GLN A 1 118 ? -19.624 -0.368 -18.015 1.00 41.19 118 GLN A CA 1
ATOM 935 C C . GLN A 1 118 ? -19.424 -1.877 -18.118 1.00 41.19 118 GLN A C 1
ATOM 937 O O . GLN A 1 118 ? -19.163 -2.402 -19.199 1.00 41.19 118 GLN A O 1
ATOM 942 N N . GLU A 1 119 ? -19.533 -2.566 -16.986 1.00 47.62 119 GLU A N 1
ATOM 943 C CA . GLU A 1 119 ? -19.960 -3.961 -16.986 1.00 47.62 119 GLU A CA 1
ATOM 944 C C . GLU A 1 119 ? -21.416 -3.951 -17.488 1.00 47.62 119 GLU A C 1
ATOM 946 O O . GLU A 1 119 ? -22.315 -3.463 -16.806 1.00 47.62 119 GLU A O 1
ATOM 951 N N . ILE A 1 120 ? -21.635 -4.368 -18.739 1.00 46.84 120 ILE A N 1
ATOM 952 C CA . ILE A 1 120 ? -22.970 -4.735 -19.218 1.00 46.84 120 ILE A CA 1
ATOM 953 C C . ILE A 1 120 ? -23.179 -6.164 -18.719 1.00 46.84 120 ILE A C 1
ATOM 955 O O . ILE A 1 120 ? -22.569 -7.091 -19.249 1.00 46.84 120 ILE A O 1
ATOM 959 N N . GLU A 1 121 ? -23.975 -6.325 -17.664 1.00 45.12 121 GLU A N 1
ATOM 960 C CA . GLU A 1 121 ? -24.557 -7.619 -17.312 1.00 45.12 121 GLU A CA 1
ATOM 961 C C . GLU A 1 121 ? -25.672 -7.949 -18.319 1.00 45.12 121 GLU A C 1
ATOM 963 O O . GLU A 1 121 ? -26.465 -7.084 -18.699 1.00 45.12 121 GLU A O 1
ATOM 968 N N . ASP A 1 122 ? -25.674 -9.198 -18.785 1.00 49.16 122 ASP A N 1
ATOM 969 C CA . ASP A 1 122 ? -26.614 -9.770 -19.748 1.00 49.16 122 ASP A CA 1
ATOM 970 C C . ASP A 1 122 ? -28.072 -9.692 -19.257 1.00 49.16 122 ASP A C 1
ATOM 972 O O . ASP A 1 122 ? -28.453 -10.374 -18.307 1.00 49.16 122 ASP A O 1
ATOM 976 N N . GLU A 1 123 ? -28.930 -8.970 -19.983 1.00 48.78 123 GLU A N 1
ATOM 977 C CA . GLU A 1 123 ? -30.373 -9.224 -19.985 1.00 48.78 123 GLU A CA 1
ATOM 978 C C . GLU A 1 123 ? -30.865 -9.390 -21.426 1.00 48.78 123 GLU A C 1
ATOM 980 O O . GLU A 1 123 ? -30.872 -8.458 -22.228 1.00 48.78 123 GLU A O 1
ATOM 985 N N . GLY A 1 124 ? -31.276 -10.615 -21.751 1.00 38.22 124 GLY A N 1
ATOM 986 C CA . GLY A 1 124 ? -31.808 -10.992 -23.056 1.00 38.22 124 GLY A CA 1
ATOM 987 C C . GLY A 1 124 ? -32.477 -12.361 -23.013 1.00 38.22 124 GLY A C 1
ATOM 988 O O . GLY A 1 124 ? -32.125 -13.257 -23.772 1.00 38.22 124 GLY A O 1
ATOM 989 N N . ASN A 1 125 ? -33.403 -12.535 -22.070 1.00 46.75 125 ASN A N 1
ATOM 990 C CA . ASN A 1 125 ? -34.373 -13.623 -22.073 1.00 46.75 125 ASN A CA 1
ATOM 991 C C . ASN A 1 125 ? -35.424 -13.325 -23.158 1.00 46.75 125 ASN A C 1
ATOM 993 O O . ASN A 1 125 ? -36.334 -12.535 -22.918 1.00 46.75 125 ASN A O 1
ATOM 997 N N . GLU A 1 126 ? -35.299 -13.923 -24.343 1.00 49.81 126 GLU A N 1
ATOM 998 C CA . GLU A 1 126 ? -36.369 -13.949 -25.351 1.00 49.81 126 GLU A CA 1
ATOM 999 C C . GLU A 1 126 ? -36.998 -15.347 -25.408 1.00 49.81 126 GLU A C 1
ATOM 1001 O O . GLU A 1 126 ? -36.781 -16.112 -26.341 1.00 49.81 126 GLU A O 1
ATOM 1006 N N . ASP A 1 127 ? -37.813 -15.659 -24.399 1.00 51.25 127 ASP A N 1
ATOM 1007 C CA . ASP A 1 127 ? -38.983 -16.521 -24.578 1.00 51.25 127 ASP A CA 1
ATOM 1008 C C . ASP A 1 127 ? -40.208 -15.602 -24.694 1.00 51.25 127 ASP A C 1
ATOM 1010 O O . ASP A 1 127 ? -40.831 -15.239 -23.695 1.00 51.25 127 ASP A O 1
ATOM 1014 N N . LEU A 1 128 ? -40.540 -15.198 -25.924 1.00 50.22 128 LEU A N 1
ATOM 1015 C CA . LEU A 1 128 ? -41.854 -14.660 -26.289 1.00 50.22 128 LEU A CA 1
ATOM 1016 C C . LEU A 1 128 ? -42.255 -15.172 -27.681 1.00 50.22 128 LEU A C 1
ATOM 1018 O O . LEU A 1 128 ? -41.952 -14.578 -28.711 1.00 50.22 128 LEU A O 1
ATOM 1022 N N . ASP A 1 129 ? -42.907 -16.331 -27.651 1.00 46.25 129 ASP A N 1
ATOM 1023 C CA . ASP A 1 129 ? -44.118 -16.711 -28.388 1.00 46.25 129 ASP A CA 1
ATOM 1024 C C . ASP A 1 129 ? -44.415 -15.968 -29.712 1.00 46.25 129 ASP A C 1
ATOM 1026 O O . ASP A 1 129 ? -44.884 -14.827 -29.724 1.00 46.25 129 ASP A O 1
ATOM 1030 N N . LEU A 1 130 ? -44.243 -16.666 -30.841 1.00 44.88 130 LEU A N 1
ATOM 1031 C CA . LEU A 1 130 ? -44.881 -16.315 -32.111 1.00 44.88 130 LEU A CA 1
ATOM 1032 C C . LEU A 1 130 ? -45.511 -17.562 -32.758 1.00 44.88 130 LEU A C 1
ATOM 1034 O O . LEU A 1 130 ? -44.818 -18.381 -33.360 1.00 44.88 130 LEU A O 1
ATOM 1038 N N . THR A 1 131 ? -46.848 -17.569 -32.669 1.00 50.69 131 THR A N 1
ATOM 1039 C CA . THR A 1 131 ? -47.895 -18.324 -33.398 1.00 50.69 131 THR A CA 1
ATOM 1040 C C . THR A 1 131 ? -48.083 -19.809 -33.124 1.00 50.69 131 THR A C 1
ATOM 1042 O O . THR A 1 131 ? -47.186 -20.605 -33.468 1.00 50.69 131 THR A O 1
#

InterPro domains:
  IPR003337 Trehalose-phosphatase [PF02358] (51-114)
  IPR023214 HAD superfamily [G3DSA:3.40.50.1000] (48-128)
  IPR036412 HAD-like superfamily [SSF56784] (49-116)
  IPR044651 Trehalose 6-phosphate OTSB-like [PTHR43768] (26-114)